Protein AF-A0A179I019-F1 (afdb_monomer_lite)

Structure (mmCIF, N/CA/C/O backbone):
data_AF-A0A179I019-F1
#
_entry.id   AF-A0A179I019-F1
#
loop_
_atom_site.group_PDB
_atom_site.id
_atom_site.type_symbol
_atom_site.label_atom_id
_atom_site.label_alt_id
_atom_site.label_comp_id
_atom_site.label_asym_id
_atom_site.label_entity_id
_atom_site.label_seq_id
_atom_site.pdbx_PDB_ins_code
_atom_site.Cartn_x
_atom_site.Cartn_y
_atom_site.Cartn_z
_atom_site.occupancy
_atom_site.B_iso_or_equiv
_atom_site.auth_seq_id
_atom_site.auth_comp_id
_atom_site.auth_asym_id
_atom_site.auth_atom_id
_atom_site.pdbx_PDB_model_num
ATOM 1 N N . MET A 1 1 ? 27.770 -12.906 -38.111 1.00 43.53 1 MET A N 1
ATOM 2 C CA . MET A 1 1 ? 27.204 -13.434 -36.850 1.00 43.53 1 MET A CA 1
ATOM 3 C C . MET A 1 1 ? 27.017 -12.252 -35.909 1.00 43.53 1 MET A C 1
ATOM 5 O O . MET A 1 1 ? 28.017 -11.689 -35.494 1.00 43.53 1 MET A O 1
ATOM 9 N N . PHE A 1 2 ? 25.784 -11.822 -35.631 1.00 45.56 2 PHE A N 1
ATOM 10 C CA . PHE A 1 2 ? 25.516 -10.719 -34.698 1.00 45.56 2 PHE A CA 1
ATOM 11 C C . PHE A 1 2 ? 24.887 -11.295 -33.429 1.00 45.56 2 PHE A C 1
ATOM 13 O O . PHE A 1 2 ? 23.829 -11.919 -33.486 1.00 45.56 2 PHE A O 1
ATOM 20 N N . ARG A 1 3 ? 25.573 -11.149 -32.290 1.00 48.78 3 ARG A N 1
ATOM 21 C CA . ARG A 1 3 ? 25.025 -11.484 -30.972 1.00 48.78 3 ARG A CA 1
ATOM 22 C C . ARG A 1 3 ? 24.175 -10.308 -30.501 1.00 48.78 3 ARG A C 1
ATOM 24 O O . ARG A 1 3 ? 24.716 -9.250 -30.204 1.00 48.78 3 ARG A O 1
ATOM 31 N N . PHE A 1 4 ? 22.865 -10.505 -30.406 1.00 51.91 4 PHE A N 1
ATOM 32 C CA . PHE A 1 4 ? 21.991 -9.600 -29.668 1.00 51.91 4 PHE A CA 1
ATOM 33 C C . PHE A 1 4 ? 22.198 -9.855 -28.171 1.00 51.91 4 PHE A C 1
ATOM 35 O O . PHE A 1 4 ? 21.738 -10.866 -27.640 1.00 51.91 4 PHE A O 1
ATOM 42 N N . THR A 1 5 ? 22.913 -8.970 -27.479 1.00 55.19 5 THR A N 1
ATOM 43 C CA . THR A 1 5 ? 22.813 -8.893 -26.020 1.00 55.19 5 THR A CA 1
ATOM 44 C C . THR A 1 5 ? 21.423 -8.350 -25.702 1.00 55.19 5 THR A C 1
ATOM 46 O O . THR A 1 5 ? 21.036 -7.283 -26.178 1.00 55.19 5 THR A O 1
ATOM 49 N N . LYS A 1 6 ? 20.616 -9.103 -24.943 1.00 61.12 6 LYS A N 1
ATOM 50 C CA . LYS A 1 6 ? 19.400 -8.529 -24.352 1.00 61.12 6 LYS A CA 1
ATOM 51 C C . LYS A 1 6 ? 19.850 -7.308 -23.535 1.00 61.12 6 LYS A C 1
ATOM 53 O O . LYS A 1 6 ? 20.806 -7.471 -22.773 1.00 61.12 6 LYS A O 1
ATOM 58 N N . PRO A 1 7 ? 19.235 -6.121 -23.685 1.00 59.12 7 PRO A N 1
ATOM 59 C CA . PRO A 1 7 ? 19.553 -5.010 -22.799 1.00 59.12 7 PRO A CA 1
ATOM 60 C C . PRO A 1 7 ? 19.355 -5.497 -21.362 1.00 59.12 7 PRO A C 1
ATOM 62 O O . PRO A 1 7 ? 18.327 -6.103 -21.047 1.00 59.12 7 PRO A O 1
ATOM 65 N N . GLY A 1 8 ? 20.401 -5.357 -20.545 1.00 64.88 8 GLY A N 1
ATOM 66 C CA . GLY A 1 8 ? 20.355 -5.730 -19.138 1.00 64.88 8 GLY A CA 1
ATOM 67 C C . GLY A 1 8 ? 19.257 -4.933 -18.444 1.00 64.88 8 GLY A C 1
ATOM 68 O O . GLY A 1 8 ? 19.034 -3.772 -18.776 1.00 64.88 8 GLY A O 1
ATOM 69 N N . ARG A 1 9 ? 18.547 -5.571 -17.512 1.00 69.56 9 ARG A N 1
ATOM 70 C CA . ARG A 1 9 ? 17.563 -4.890 -16.668 1.00 69.56 9 ARG A CA 1
ATOM 71 C C . ARG A 1 9 ? 18.256 -3.753 -15.921 1.00 69.56 9 ARG A C 1
ATOM 73 O O . ARG A 1 9 ? 19.321 -3.979 -15.344 1.00 69.56 9 ARG A O 1
ATOM 80 N N . GLU A 1 10 ? 17.656 -2.566 -15.924 1.00 76.50 10 GLU A N 1
ATOM 81 C CA . GLU A 1 10 ? 18.196 -1.450 -15.152 1.00 76.50 10 GLU A CA 1
ATOM 82 C C . GLU A 1 10 ? 18.282 -1.817 -13.662 1.00 76.50 10 GLU A C 1
ATOM 84 O O . GLU A 1 10 ? 17.359 -2.449 -13.128 1.00 76.50 10 GLU A O 1
ATOM 89 N N . PRO A 1 11 ? 19.371 -1.435 -12.973 1.00 81.12 11 PRO A N 1
ATOM 90 C CA . PRO A 1 11 ? 19.433 -1.535 -11.526 1.00 81.12 11 PRO A CA 1
ATOM 91 C C . PRO A 1 11 ? 18.267 -0.777 -10.886 1.00 81.12 11 PRO A C 1
ATOM 93 O O . PRO A 1 11 ? 17.871 0.296 -11.339 1.00 81.12 11 PRO A O 1
ATOM 96 N N . PHE A 1 12 ? 17.727 -1.331 -9.810 1.00 84.75 12 PHE A N 1
ATOM 97 C CA . PHE A 1 12 ? 16.666 -0.717 -9.024 1.00 84.75 12 PHE A CA 1
ATOM 98 C C . PHE A 1 12 ? 16.957 -0.955 -7.545 1.00 84.75 12 PHE A C 1
ATOM 100 O O . PHE A 1 12 ? 17.591 -1.947 -7.178 1.00 84.75 12 PHE A O 1
ATOM 107 N N . GLU A 1 13 ? 16.491 -0.042 -6.704 1.00 89.31 13 GLU A N 1
ATOM 108 C CA . GLU A 1 13 ? 16.545 -0.207 -5.258 1.00 89.31 13 GLU A CA 1
ATOM 109 C C . GLU A 1 13 ? 15.359 -1.060 -4.803 1.00 89.31 13 GLU A C 1
ATOM 111 O O . GLU A 1 13 ? 14.210 -0.787 -5.158 1.00 89.31 13 GLU A O 1
ATOM 116 N N . LEU A 1 14 ? 15.640 -2.115 -4.037 1.00 91.38 14 LEU A N 1
ATOM 117 C CA . LEU A 1 14 ? 14.619 -2.976 -3.454 1.00 91.38 14 LEU A CA 1
ATOM 118 C C . LEU A 1 14 ? 14.540 -2.719 -1.953 1.00 91.38 14 LEU A C 1
ATOM 120 O O . LEU A 1 14 ? 15.478 -3.018 -1.218 1.00 91.38 14 LEU A O 1
ATOM 124 N N . ASN A 1 15 ? 13.389 -2.223 -1.507 1.00 92.19 15 ASN A N 1
ATOM 125 C CA . ASN A 1 15 ? 13.055 -2.116 -0.096 1.00 92.19 15 ASN A CA 1
ATOM 126 C C . ASN A 1 15 ? 11.963 -3.139 0.246 1.00 92.19 15 ASN A C 1
ATOM 128 O O . ASN A 1 15 ? 10.917 -3.171 -0.403 1.00 92.19 15 ASN A O 1
ATOM 132 N N . ILE A 1 16 ? 12.219 -3.978 1.249 1.00 92.50 16 ILE A N 1
ATOM 133 C CA . ILE A 1 16 ? 11.246 -4.925 1.803 1.00 92.50 16 ILE A CA 1
ATOM 134 C C . ILE A 1 16 ? 11.035 -4.533 3.260 1.00 92.50 16 ILE A C 1
ATOM 136 O O . ILE A 1 16 ? 12.003 -4.373 4.001 1.00 92.50 16 ILE A O 1
ATOM 140 N N . THR A 1 17 ? 9.777 -4.385 3.664 1.00 94.12 17 THR A N 1
ATOM 141 C CA . THR A 1 17 ? 9.414 -4.047 5.039 1.00 94.12 17 THR A CA 1
ATOM 142 C C . THR A 1 17 ? 8.209 -4.853 5.505 1.00 94.12 17 THR A C 1
ATOM 144 O O . THR A 1 17 ? 7.261 -5.091 4.749 1.00 94.12 17 THR A O 1
ATOM 147 N N . GLU A 1 18 ? 8.249 -5.269 6.766 1.00 94.19 18 GLU A N 1
ATOM 148 C CA . GLU A 1 18 ? 7.133 -5.919 7.456 1.00 94.19 18 GLU A CA 1
ATOM 149 C C . GLU A 1 18 ? 6.261 -4.899 8.197 1.00 94.19 18 GLU A C 1
ATOM 151 O O . GLU A 1 18 ? 5.066 -5.134 8.403 1.00 94.19 18 GLU A O 1
ATOM 156 N N . ASP A 1 19 ? 6.816 -3.726 8.514 1.00 94.62 19 ASP A N 1
ATOM 157 C CA . ASP A 1 19 ? 6.100 -2.659 9.202 1.00 94.62 19 ASP A CA 1
ATOM 158 C C . ASP A 1 19 ? 4.905 -2.162 8.370 1.00 94.62 19 ASP A C 1
ATOM 160 O O . ASP A 1 19 ? 4.894 -2.241 7.132 1.00 94.62 19 ASP A O 1
ATOM 164 N N . PRO A 1 20 ? 3.816 -1.704 9.010 1.00 94.06 20 PRO A N 1
ATOM 165 C CA . PRO A 1 20 ? 2.722 -1.047 8.308 1.00 94.06 20 PRO A CA 1
ATOM 166 C C . PRO A 1 20 ? 3.184 0.268 7.673 1.00 94.06 20 PRO A C 1
ATOM 168 O O . PRO A 1 20 ? 3.951 1.003 8.296 1.00 94.06 20 PRO A O 1
ATOM 171 N N . PRO A 1 21 ? 2.675 0.621 6.477 1.00 95.62 21 PRO A N 1
ATOM 172 C CA . PRO A 1 21 ? 2.959 1.924 5.893 1.00 95.62 21 PRO A CA 1
ATOM 173 C C . PRO A 1 21 ? 2.462 3.069 6.785 1.00 95.62 21 PRO A C 1
ATOM 175 O O . PRO A 1 21 ? 1.549 2.918 7.606 1.00 95.62 21 PRO A O 1
ATOM 178 N N . THR A 1 22 ? 3.006 4.264 6.592 1.00 97.06 22 THR A N 1
ATOM 179 C CA . THR A 1 22 ? 2.411 5.469 7.178 1.00 97.06 22 THR A CA 1
ATOM 180 C C . THR A 1 22 ? 1.068 5.779 6.509 1.00 97.06 22 THR A C 1
ATOM 182 O O . THR A 1 22 ? 0.756 5.295 5.420 1.00 97.06 22 THR A O 1
ATOM 185 N N . THR A 1 23 ? 0.235 6.602 7.150 1.00 97.44 23 THR A N 1
ATOM 186 C CA . THR A 1 23 ? -1.042 7.037 6.555 1.00 97.44 23 THR A CA 1
ATOM 187 C C . THR A 1 23 ? -0.831 7.726 5.202 1.00 97.44 23 THR A C 1
ATOM 189 O O . THR A 1 23 ? -1.580 7.457 4.267 1.00 97.44 23 THR A O 1
ATOM 192 N N . ASP A 1 24 ? 0.202 8.560 5.084 1.00 97.94 24 ASP A N 1
ATOM 193 C CA . ASP A 1 24 ? 0.499 9.316 3.861 1.00 97.94 24 ASP A CA 1
ATOM 194 C C . ASP A 1 24 ? 0.975 8.394 2.727 1.00 97.94 24 ASP A C 1
ATOM 196 O O . ASP A 1 24 ? 0.619 8.580 1.560 1.00 97.94 24 ASP A O 1
ATOM 200 N N . GLN A 1 25 ? 1.717 7.335 3.072 1.00 97.50 25 GLN A N 1
ATOM 201 C CA . GLN A 1 25 ? 2.060 6.275 2.125 1.00 97.50 25 GLN A CA 1
ATOM 202 C C . GLN A 1 25 ? 0.806 5.542 1.640 1.00 97.50 25 GLN A C 1
ATOM 204 O O . GLN A 1 25 ? 0.665 5.327 0.438 1.00 97.50 25 GLN A O 1
ATOM 209 N N . VAL A 1 26 ? -0.134 5.204 2.533 1.00 97.88 26 VAL A N 1
ATOM 210 C CA . VAL A 1 26 ? -1.409 4.585 2.128 1.00 97.88 26 VAL A CA 1
ATOM 211 C C . VAL A 1 26 ? -2.206 5.509 1.215 1.00 97.88 26 VAL A C 1
ATOM 213 O O . VAL A 1 26 ? -2.708 5.045 0.198 1.00 97.88 26 VAL A O 1
ATOM 216 N N . GLN A 1 27 ? -2.289 6.804 1.520 1.00 98.06 27 GLN A N 1
ATOM 217 C CA . GLN A 1 27 ? -2.976 7.764 0.656 1.00 98.06 27 GLN A CA 1
ATOM 218 C C . GLN A 1 27 ? -2.370 7.787 -0.755 1.00 98.06 27 GLN A C 1
ATOM 220 O O . GLN A 1 27 ? -3.090 7.670 -1.744 1.00 98.06 27 GLN A O 1
ATOM 225 N N . THR A 1 28 ? -1.041 7.846 -0.847 1.00 98.19 28 THR A N 1
ATOM 226 C CA . THR A 1 28 ? -0.324 7.797 -2.130 1.00 98.19 28 THR A CA 1
ATOM 227 C C . THR A 1 28 ? -0.615 6.499 -2.897 1.00 98.19 28 THR A C 1
ATOM 229 O O . THR A 1 28 ? -0.948 6.536 -4.080 1.00 98.19 28 THR A O 1
ATOM 232 N N . ILE A 1 29 ? -0.566 5.348 -2.217 1.00 98.00 29 ILE A N 1
ATOM 233 C CA . ILE A 1 29 ? -0.865 4.031 -2.804 1.00 98.00 29 ILE A CA 1
ATOM 234 C C . ILE A 1 29 ? -2.298 3.970 -3.346 1.00 98.00 29 ILE A C 1
ATOM 236 O O . ILE A 1 29 ? -2.517 3.450 -4.440 1.00 98.00 29 ILE A O 1
ATOM 240 N N . LEU A 1 30 ? -3.278 4.493 -2.602 1.00 97.81 30 LEU A N 1
ATOM 241 C CA . LEU A 1 30 ? -4.676 4.532 -3.040 1.00 97.81 30 LEU A CA 1
ATOM 242 C C . LEU A 1 30 ? -4.835 5.367 -4.319 1.00 97.81 30 LEU A C 1
ATOM 244 O O . LEU A 1 30 ? -5.568 4.961 -5.223 1.00 97.81 30 LEU A O 1
ATOM 248 N N . GLY A 1 31 ? -4.077 6.461 -4.437 1.00 97.06 31 GLY A N 1
ATOM 249 C CA . GLY A 1 31 ? -3.975 7.245 -5.667 1.00 97.06 31 GLY A CA 1
ATOM 250 C C . GLY A 1 31 ? -3.435 6.439 -6.854 1.00 97.06 31 GLY A C 1
ATOM 251 O O . GLY A 1 31 ? -3.979 6.531 -7.951 1.00 97.06 31 GLY A O 1
ATOM 252 N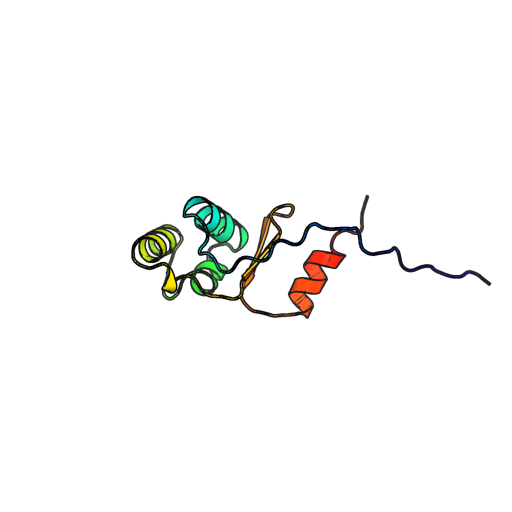 N . TYR A 1 32 ? -2.418 5.598 -6.639 1.00 96.81 32 TYR A N 1
ATOM 253 C CA . TYR A 1 32 ? -1.819 4.766 -7.694 1.00 96.81 32 TYR A CA 1
ATOM 254 C C . TYR A 1 32 ? -2.744 3.661 -8.209 1.00 96.81 32 TYR A C 1
ATOM 256 O O . TYR A 1 32 ? -2.709 3.325 -9.393 1.00 96.81 32 TYR A O 1
ATOM 264 N N . VAL A 1 33 ? -3.560 3.064 -7.337 1.00 95.00 33 VAL A N 1
ATOM 265 C CA . VAL A 1 33 ? -4.460 1.966 -7.733 1.00 95.00 33 VAL A CA 1
ATOM 266 C C . VAL A 1 33 ? -5.817 2.446 -8.249 1.00 95.00 33 VAL A C 1
ATOM 268 O O . VAL A 1 33 ? -6.537 1.675 -8.890 1.00 95.00 33 VAL A O 1
ATOM 271 N N . GLY A 1 34 ? -6.178 3.700 -7.963 1.00 94.50 34 GLY A N 1
ATOM 272 C CA . GLY A 1 34 ? -7.475 4.278 -8.292 1.00 94.50 34 GLY A CA 1
ATOM 273 C C . GLY A 1 34 ? -8.649 3.586 -7.589 1.00 94.50 34 GLY A C 1
ATOM 274 O O . GLY A 1 34 ? -8.496 2.616 -6.846 1.00 94.50 34 GLY A O 1
ATOM 275 N N . THR A 1 35 ? -9.868 4.062 -7.854 1.00 92.75 35 THR A N 1
ATOM 276 C CA . THR A 1 35 ? -11.093 3.612 -7.161 1.00 92.75 35 THR A CA 1
ATOM 277 C C . THR A 1 35 ? -11.325 2.100 -7.239 1.00 92.75 35 THR A C 1
ATOM 279 O O . THR A 1 35 ? -11.710 1.485 -6.248 1.00 92.75 35 THR A O 1
ATOM 282 N N . GLY A 1 36 ? -11.030 1.4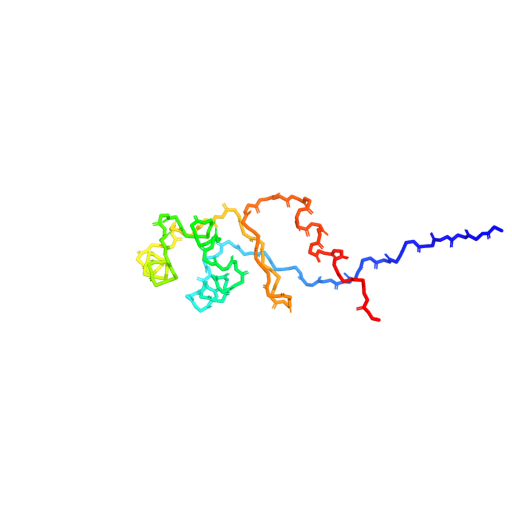77 -8.385 1.00 93.19 36 GLY A N 1
ATOM 283 C CA . GLY A 1 36 ? -11.195 0.033 -8.590 1.00 93.19 36 GLY A CA 1
ATOM 284 C C . GLY A 1 36 ? -10.189 -0.847 -7.837 1.00 93.19 36 GLY A C 1
ATOM 285 O O . GLY A 1 36 ? -10.399 -2.055 -7.719 1.00 93.19 36 GLY A O 1
ATOM 286 N N . GLY A 1 37 ? -9.094 -0.272 -7.333 1.00 94.25 37 GLY A N 1
ATOM 287 C CA . GLY A 1 37 ? -8.071 -0.992 -6.579 1.00 94.25 37 GLY A CA 1
ATOM 288 C C . GLY A 1 37 ? -8.185 -0.850 -5.063 1.00 94.25 37 GLY A C 1
ATOM 289 O O . GLY A 1 37 ? -7.563 -1.625 -4.342 1.00 94.25 37 GLY A O 1
ATOM 290 N N . ILE A 1 38 ? -9.001 0.082 -4.563 1.00 97.00 38 ILE A N 1
ATOM 291 C CA . ILE A 1 38 ? -9.077 0.430 -3.135 1.00 97.00 38 ILE A CA 1
ATOM 292 C C . ILE A 1 38 ? -9.356 -0.790 -2.254 1.00 97.00 38 ILE A C 1
ATOM 294 O O . ILE A 1 38 ? -8.635 -1.031 -1.287 1.00 97.00 38 ILE A O 1
ATOM 298 N N . SER A 1 39 ? -10.349 -1.607 -2.610 1.00 96.31 39 SER A N 1
ATOM 299 C CA . SER A 1 39 ? -10.726 -2.790 -1.827 1.00 96.31 39 SER A CA 1
ATOM 300 C C . SER A 1 39 ? -9.677 -3.908 -1.856 1.00 96.31 39 SER A C 1
ATOM 302 O O . SER A 1 39 ? -9.757 -4.838 -1.054 1.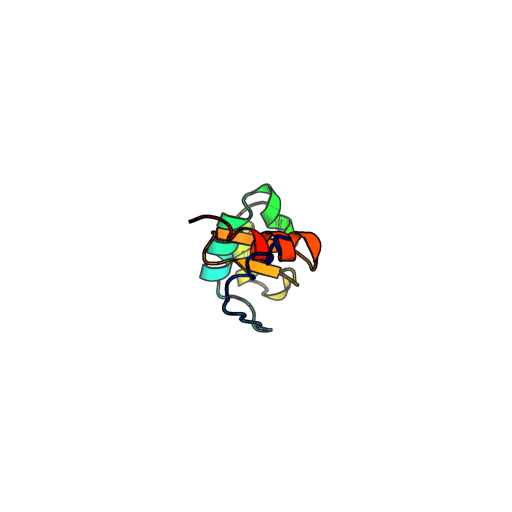00 96.31 39 SER A O 1
ATOM 304 N N . LYS A 1 40 ? -8.714 -3.842 -2.787 1.00 95.94 40 LYS A N 1
ATOM 305 C CA . LYS A 1 40 ? -7.555 -4.745 -2.858 1.00 95.94 40 LYS A CA 1
ATOM 306 C C . LYS A 1 40 ? -6.401 -4.278 -1.969 1.00 95.94 40 LYS A C 1
ATOM 308 O O . LYS A 1 40 ? -5.523 -5.080 -1.682 1.00 95.94 40 LYS A O 1
ATOM 313 N N . ILE A 1 41 ? -6.411 -3.014 -1.541 1.00 97.31 41 ILE A N 1
ATOM 314 C CA . ILE A 1 41 ? -5.419 -2.435 -0.626 1.00 97.31 41 ILE A CA 1
ATOM 315 C C . ILE A 1 41 ? -5.941 -2.434 0.806 1.00 97.31 41 ILE A C 1
ATOM 317 O O . ILE A 1 41 ? -5.238 -2.870 1.709 1.00 97.31 41 ILE A O 1
ATOM 321 N N . ILE A 1 42 ? -7.177 -1.976 1.021 1.00 98.00 42 ILE A N 1
ATOM 322 C CA . ILE A 1 42 ? -7.809 -1.937 2.341 1.00 98.00 42 ILE A CA 1
ATOM 323 C C . ILE A 1 42 ? -9.057 -2.818 2.350 1.00 98.00 42 ILE A C 1
ATOM 325 O O . ILE A 1 42 ? -10.014 -2.605 1.599 1.00 98.00 42 ILE A O 1
ATOM 329 N N . LYS A 1 43 ? -9.076 -3.797 3.254 1.00 97.12 43 LYS A N 1
ATOM 330 C CA . LYS A 1 43 ? -10.172 -4.750 3.414 1.00 97.12 43 LYS A CA 1
ATOM 331 C C . LYS A 1 43 ? -11.492 -4.034 3.706 1.00 97.12 43 LYS A C 1
ATOM 333 O O . LYS A 1 43 ? -11.648 -3.353 4.719 1.00 97.12 43 LYS A O 1
ATOM 338 N N . GLY A 1 44 ? -12.474 -4.256 2.833 1.00 95.12 44 GLY A N 1
ATOM 339 C CA . GLY A 1 44 ? -13.839 -3.753 2.998 1.00 95.12 44 GLY A CA 1
ATOM 340 C C . GLY A 1 44 ? -14.007 -2.250 2.763 1.00 95.12 44 GLY A C 1
ATOM 341 O O . GLY A 1 44 ? -15.087 -1.729 3.039 1.00 95.12 44 GLY A O 1
ATOM 342 N N . ALA A 1 45 ? -12.974 -1.564 2.266 1.00 97.50 45 ALA A N 1
ATOM 343 C CA . ALA A 1 45 ? -13.066 -0.158 1.911 1.00 97.50 45 ALA A CA 1
ATOM 344 C C . ALA A 1 45 ? -13.856 0.051 0.613 1.00 97.50 45 ALA A C 1
ATOM 346 O O . ALA A 1 45 ? -13.717 -0.715 -0.343 1.00 97.50 45 ALA A O 1
ATOM 347 N N . ARG A 1 46 ? -14.679 1.102 0.593 1.00 95.81 46 ARG A N 1
ATOM 348 C CA . ARG A 1 46 ? -15.526 1.469 -0.559 1.00 95.81 46 ARG A CA 1
ATOM 349 C C . ARG A 1 46 ? -14.954 2.613 -1.388 1.00 95.81 46 ARG A C 1
ATOM 351 O O . ARG A 1 46 ? -15.164 2.671 -2.593 1.00 95.81 46 ARG A O 1
ATOM 358 N N . ASP A 1 47 ? -14.252 3.514 -0.720 1.00 97.12 47 ASP A N 1
ATOM 359 C CA . ASP A 1 47 ? -13.641 4.707 -1.286 1.00 97.12 47 ASP A CA 1
ATOM 360 C C . ASP A 1 47 ? -12.382 5.068 -0.486 1.00 97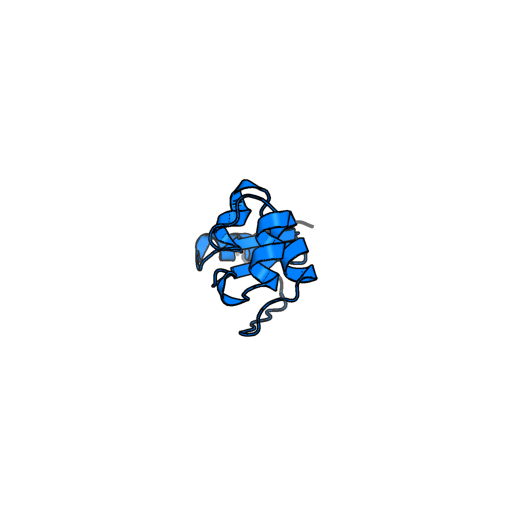.12 47 ASP A C 1
ATOM 362 O O . ASP A 1 47 ? -12.048 4.415 0.507 1.00 97.12 47 ASP A O 1
ATOM 366 N N . GLU A 1 48 ? -11.656 6.092 -0.932 1.00 97.25 48 GLU A N 1
ATOM 367 C CA . GLU A 1 48 ? -10.367 6.475 -0.350 1.00 97.25 48 GLU A CA 1
ATOM 368 C C . GLU A 1 48 ? -10.513 6.972 1.094 1.00 97.25 48 GLU A C 1
ATOM 370 O O . GLU A 1 48 ? -9.696 6.656 1.961 1.00 97.25 48 GLU A O 1
ATOM 375 N N . LYS A 1 49 ? -11.593 7.703 1.389 1.00 97.44 49 LYS A N 1
ATOM 376 C CA . LYS A 1 49 ? -11.850 8.243 2.726 1.00 97.44 49 LYS A CA 1
ATOM 377 C C . LYS A 1 49 ? -12.151 7.118 3.716 1.00 97.44 49 LYS A C 1
ATOM 379 O O . LYS A 1 49 ? -11.618 7.124 4.827 1.00 97.44 49 LYS A O 1
ATOM 384 N N . ASP A 1 50 ? -12.980 6.158 3.317 1.00 98.00 50 ASP A N 1
ATOM 385 C CA . ASP A 1 50 ? -13.283 4.952 4.089 1.00 98.00 50 ASP A CA 1
ATOM 386 C C . ASP A 1 50 ? -12.029 4.085 4.272 1.00 98.00 50 ASP A C 1
ATOM 388 O O . ASP A 1 50 ? -11.746 3.629 5.379 1.00 98.00 50 ASP A O 1
ATOM 392 N N . ALA A 1 51 ? -11.216 3.930 3.224 1.00 98.19 51 ALA A N 1
ATOM 393 C CA . ALA A 1 51 ? -9.947 3.210 3.278 1.00 98.19 51 ALA A CA 1
ATOM 394 C C . ALA A 1 51 ? -8.984 3.806 4.316 1.00 98.19 51 ALA A C 1
ATOM 396 O O . ALA A 1 51 ? -8.495 3.093 5.195 1.00 98.19 51 ALA A O 1
ATOM 397 N N . LEU A 1 52 ? -8.759 5.122 4.270 1.00 98.19 52 LEU A N 1
ATOM 398 C CA . LEU A 1 52 ? -7.889 5.816 5.221 1.00 98.19 52 L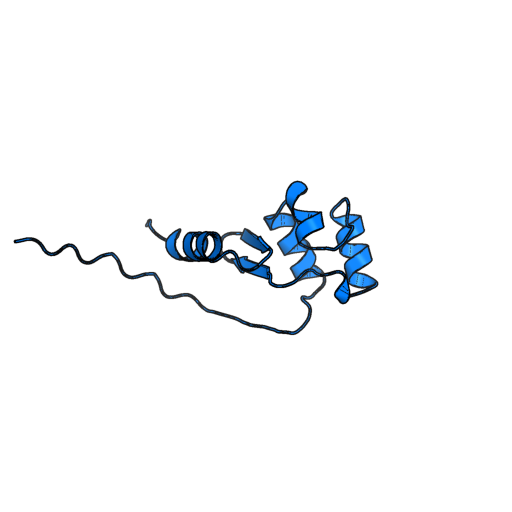EU A CA 1
ATOM 399 C C . LEU A 1 52 ? -8.429 5.755 6.649 1.00 98.19 52 LEU A C 1
ATOM 401 O O . LEU A 1 52 ? -7.650 5.606 7.591 1.00 98.19 52 LEU A O 1
ATOM 405 N N . LYS A 1 53 ? -9.750 5.860 6.828 1.00 98.25 53 LYS A N 1
ATOM 406 C CA . LYS A 1 53 ? -10.380 5.715 8.143 1.00 98.25 53 LYS A CA 1
ATOM 407 C C . LYS A 1 53 ? -10.114 4.323 8.724 1.00 98.25 53 LYS A C 1
ATOM 409 O O . LYS A 1 53 ? -9.570 4.226 9.821 1.00 98.25 53 LYS A O 1
ATOM 414 N N . ARG A 1 54 ? -10.411 3.263 7.966 1.00 98.19 54 ARG A N 1
ATOM 415 C CA . ARG A 1 54 ? -10.192 1.865 8.381 1.00 98.19 54 ARG A CA 1
ATOM 416 C C . ARG A 1 54 ? -8.731 1.582 8.705 1.00 98.19 54 ARG A C 1
ATOM 418 O O . ARG A 1 54 ? -8.445 0.946 9.711 1.00 98.19 54 ARG A O 1
ATOM 425 N N . PHE A 1 55 ? -7.810 2.107 7.899 1.00 98.12 55 PHE A N 1
ATOM 426 C CA . PHE A 1 55 ? -6.377 1.944 8.133 1.00 98.12 55 PHE A CA 1
ATOM 427 C C . PHE A 1 55 ? -5.884 2.635 9.410 1.00 98.12 55 PHE A C 1
ATOM 429 O O . PHE A 1 55 ? -4.951 2.164 10.065 1.00 98.12 55 PHE A O 1
ATOM 436 N N . LYS A 1 56 ? -6.479 3.777 9.771 1.00 97.50 56 LYS A N 1
ATOM 437 C CA . LYS A 1 56 ? -6.180 4.465 11.035 1.00 97.50 56 LYS A CA 1
ATOM 438 C C . LYS A 1 56 ? -6.735 3.705 12.237 1.00 97.50 56 LYS A C 1
ATOM 440 O O . LYS A 1 56 ? -6.078 3.677 13.269 1.00 97.50 56 LYS A O 1
ATOM 445 N N . GLU A 1 57 ? -7.908 3.093 12.091 1.00 97.56 57 GLU A N 1
ATOM 446 C CA . GLU A 1 57 ? -8.548 2.287 13.137 1.00 97.56 57 GLU A CA 1
ATOM 447 C C . GLU A 1 57 ? -7.838 0.942 13.352 1.00 97.56 57 GLU A C 1
ATOM 449 O O . GLU A 1 57 ? -7.671 0.509 14.488 1.00 97.56 57 GLU A O 1
ATOM 454 N N . SER A 1 58 ? -7.396 0.283 12.277 1.00 96.88 58 SER A N 1
ATOM 455 C CA . SER A 1 58 ? -6.672 -0.988 12.339 1.00 96.88 58 SER A CA 1
ATOM 456 C C . SER A 1 58 ? -5.710 -1.139 11.163 1.00 96.88 58 SER A C 1
ATOM 458 O O . SER A 1 58 ? -6.110 -1.136 9.995 1.00 96.88 58 SER A O 1
ATOM 460 N N . LYS A 1 59 ? -4.426 -1.347 11.475 1.00 95.25 59 LYS A N 1
ATOM 461 C CA . LYS A 1 59 ? -3.386 -1.628 10.474 1.00 95.25 59 LYS A CA 1
ATOM 462 C C . LYS A 1 59 ? -3.589 -2.976 9.780 1.00 95.25 59 LYS A C 1
ATOM 464 O O . LYS A 1 59 ? -3.197 -3.105 8.626 1.00 95.25 59 LYS A O 1
ATOM 469 N N . ASP A 1 60 ? -4.301 -3.907 10.413 1.00 95.81 60 ASP A N 1
ATOM 470 C CA . ASP A 1 60 ? -4.647 -5.220 9.847 1.00 95.81 60 ASP A CA 1
ATOM 471 C C . ASP A 1 60 ? -5.663 -5.128 8.703 1.00 95.81 60 ASP A C 1
ATOM 473 O O . ASP A 1 60 ? -5.877 -6.087 7.961 1.00 95.81 60 ASP A O 1
ATOM 477 N N . SER A 1 61 ? -6.308 -3.968 8.535 1.00 97.25 61 SER A N 1
ATOM 478 C CA . SER A 1 61 ? -7.138 -3.711 7.360 1.00 97.25 61 SER A CA 1
ATOM 479 C C . SER A 1 61 ? -6.313 -3.600 6.073 1.00 97.25 61 SER A C 1
ATOM 481 O O . SER A 1 61 ? -6.876 -3.788 4.995 1.00 97.25 61 SER A O 1
ATOM 483 N N . PHE A 1 62 ? -5.007 -3.328 6.165 1.00 97.50 62 PHE A N 1
ATOM 484 C CA . PHE A 1 62 ? -4.106 -3.269 5.019 1.00 97.50 62 PHE A CA 1
ATOM 485 C C . PHE A 1 62 ? -3.767 -4.673 4.514 1.00 97.50 62 PHE A C 1
ATOM 487 O O . PHE A 1 62 ? -3.191 -5.494 5.229 1.00 97.50 62 PHE A O 1
ATOM 494 N N . LEU A 1 63 ? -4.128 -4.944 3.264 1.00 96.75 63 LEU A N 1
ATOM 495 C CA . LEU A 1 63 ? -3.932 -6.232 2.620 1.00 96.75 63 LEU A CA 1
ATOM 496 C C . LEU A 1 63 ? -2.495 -6.363 2.112 1.00 96.75 63 LEU A C 1
ATOM 498 O O . LEU A 1 63 ? -1.957 -5.477 1.449 1.00 96.75 63 LEU A O 1
ATOM 502 N N . ARG A 1 64 ? -1.886 -7.504 2.428 1.00 94.75 64 ARG A N 1
ATOM 503 C CA . ARG A 1 64 ? -0.519 -7.872 2.054 1.00 94.75 64 ARG A CA 1
ATOM 504 C C . ARG A 1 64 ? -0.533 -9.210 1.299 1.00 94.75 64 ARG A C 1
ATOM 506 O O . ARG A 1 64 ? -1.444 -10.005 1.538 1.00 94.75 64 ARG A O 1
ATOM 513 N N . PRO A 1 65 ? 0.471 -9.496 0.450 1.00 94.56 65 PRO A N 1
ATOM 514 C CA . PRO A 1 65 ? 1.578 -8.613 0.066 1.00 94.56 65 PRO A CA 1
ATOM 515 C C . PRO A 1 65 ? 1.139 -7.474 -0.872 1.00 94.56 65 PRO A C 1
ATOM 517 O O . PRO A 1 65 ? 0.095 -7.551 -1.518 1.00 94.56 65 PRO A O 1
ATOM 520 N N . LEU A 1 66 ? 1.937 -6.404 -0.926 1.00 95.25 66 LEU A N 1
ATOM 521 C CA . LEU A 1 66 ? 1.770 -5.279 -1.849 1.00 95.25 66 LEU A CA 1
ATOM 522 C C . LEU A 1 66 ? 3.139 -4.894 -2.410 1.00 95.25 66 LEU A C 1
ATOM 524 O O . LEU A 1 66 ? 4.072 -4.660 -1.647 1.00 95.25 66 LEU A O 1
ATOM 528 N N . THR A 1 67 ? 3.238 -4.776 -3.730 1.00 94.88 67 THR A N 1
ATOM 529 C CA . THR A 1 67 ? 4.411 -4.197 -4.394 1.00 94.88 67 THR A CA 1
ATOM 530 C C . THR A 1 67 ? 4.087 -2.777 -4.840 1.00 94.88 67 THR A C 1
ATOM 532 O O . THR A 1 67 ? 3.056 -2.558 -5.475 1.00 94.88 67 THR A O 1
ATOM 535 N N . VAL A 1 68 ? 4.960 -1.816 -4.534 1.00 94.44 68 VAL A N 1
ATOM 536 C CA . VAL A 1 68 ? 4.794 -0.409 -4.927 1.00 94.44 68 VAL A CA 1
ATOM 537 C C . VAL A 1 68 ? 6.010 0.048 -5.722 1.00 94.44 68 VAL A C 1
ATOM 539 O O . VAL A 1 68 ? 7.144 -0.102 -5.277 1.00 94.44 68 VAL A O 1
ATOM 542 N N . ASP A 1 69 ? 5.762 0.621 -6.893 1.00 93.62 69 ASP A N 1
ATOM 543 C CA . ASP A 1 69 ? 6.732 1.383 -7.664 1.00 93.62 69 ASP A CA 1
ATOM 544 C C . ASP A 1 69 ? 6.480 2.874 -7.435 1.00 93.62 69 ASP A C 1
ATOM 546 O O . ASP A 1 69 ? 5.613 3.489 -8.064 1.00 93.62 69 ASP A O 1
ATOM 550 N N . TRP A 1 70 ? 7.248 3.440 -6.506 1.00 92.62 70 TRP A N 1
ATOM 551 C CA . TRP A 1 70 ? 7.175 4.854 -6.143 1.00 92.62 70 TRP A CA 1
ATOM 552 C C . TRP A 1 70 ? 7.616 5.788 -7.273 1.00 92.62 70 TRP A C 1
ATOM 554 O O . TRP A 1 70 ? 7.160 6.925 -7.325 1.00 92.62 70 TRP A O 1
ATOM 564 N N . ASN A 1 71 ? 8.466 5.318 -8.191 1.00 90.38 71 ASN A N 1
ATOM 565 C CA . ASN A 1 71 ? 8.985 6.146 -9.280 1.00 90.38 71 ASN A CA 1
ATOM 566 C C . ASN A 1 71 ? 7.963 6.297 -10.409 1.00 90.38 71 ASN A C 1
ATOM 568 O O . ASN A 1 71 ? 7.864 7.362 -11.009 1.00 90.38 71 ASN A O 1
ATOM 572 N N . ASN A 1 72 ? 7.200 5.238 -10.692 1.00 90.56 72 ASN A N 1
ATOM 573 C CA . ASN A 1 72 ? 6.227 5.216 -11.789 1.00 90.56 72 ASN A CA 1
ATOM 574 C C . ASN A 1 72 ? 4.769 5.340 -11.325 1.00 90.56 72 ASN A C 1
ATOM 576 O O . ASN A 1 72 ? 3.851 5.237 -12.138 1.00 90.56 72 ASN A O 1
ATOM 580 N N . GLY A 1 73 ? 4.543 5.534 -10.026 1.00 93.69 73 GLY A N 1
ATOM 581 C CA . GLY A 1 73 ? 3.215 5.749 -9.466 1.00 93.69 73 GLY A CA 1
ATOM 582 C C . GLY A 1 73 ? 2.282 4.550 -9.610 1.00 93.69 73 GLY A C 1
ATOM 583 O O . GLY A 1 73 ? 1.115 4.709 -9.968 1.00 93.69 73 GLY A O 1
ATOM 584 N N . LYS A 1 74 ? 2.796 3.338 -9.372 1.00 93.12 74 LYS A N 1
ATOM 585 C CA . LYS A 1 74 ? 2.039 2.093 -9.545 1.00 93.12 74 LYS A CA 1
ATOM 586 C C . LYS A 1 74 ? 2.092 1.236 -8.290 1.00 93.12 74 LYS A C 1
ATOM 588 O O . LYS A 1 74 ? 3.134 1.110 -7.660 1.00 93.12 74 LYS A O 1
ATOM 593 N N . ALA A 1 75 ? 0.984 0.581 -7.961 1.00 94.50 75 ALA A N 1
ATOM 594 C CA . ALA A 1 75 ? 0.936 -0.410 -6.894 1.00 94.50 75 ALA A CA 1
ATOM 595 C C . ALA A 1 75 ? 0.168 -1.658 -7.343 1.00 94.50 75 ALA A C 1
ATOM 597 O O . ALA A 1 75 ? -0.815 -1.566 -8.080 1.00 94.50 75 ALA A O 1
ATOM 598 N N . ILE A 1 76 ? 0.648 -2.829 -6.925 1.00 93.31 76 ILE A N 1
ATOM 599 C CA . ILE A 1 76 ? 0.130 -4.141 -7.322 1.00 93.31 76 ILE A CA 1
ATOM 600 C C . ILE A 1 76 ? -0.089 -4.975 -6.071 1.00 93.31 76 ILE A C 1
ATOM 602 O O . ILE A 1 76 ? 0.863 -5.316 -5.368 1.00 93.31 76 ILE A O 1
ATOM 606 N N . ALA A 1 77 ? -1.357 -5.270 -5.794 1.00 92.69 77 ALA A N 1
ATOM 607 C CA . ALA A 1 77 ? -1.760 -6.114 -4.679 1.00 92.69 77 ALA A CA 1
ATOM 608 C C . ALA A 1 77 ? -1.497 -7.592 -4.992 1.00 92.69 77 ALA A C 1
ATOM 610 O O . ALA A 1 77 ? -1.760 -8.052 -6.106 1.00 92.69 77 ALA A O 1
ATOM 611 N N . GLY A 1 78 ? -1.047 -8.335 -3.986 1.00 88.06 78 GLY A N 1
ATOM 612 C CA . GLY A 1 78 ? -0.705 -9.745 -4.107 1.00 88.06 78 GLY A CA 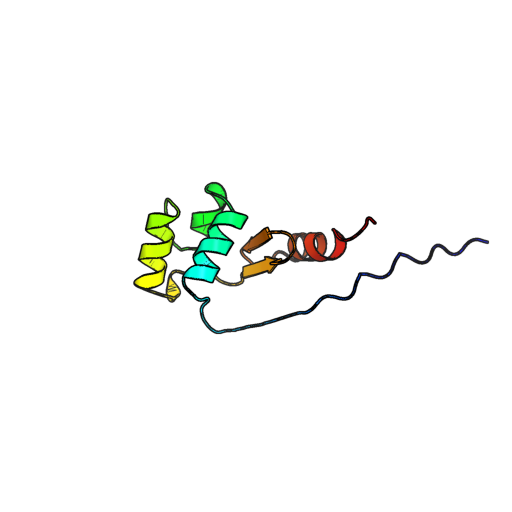1
ATOM 613 C C . GLY A 1 78 ? 0.711 -9.984 -4.631 1.00 88.06 78 GLY A C 1
ATOM 614 O O . GLY A 1 78 ? 1.560 -9.095 -4.662 1.00 88.06 78 GLY A O 1
ATOM 615 N N . ASP A 1 79 ? 0.961 -11.230 -5.006 1.00 84.56 79 ASP A N 1
ATOM 616 C CA . ASP A 1 79 ? 2.263 -11.803 -5.351 1.00 84.56 79 ASP A CA 1
ATOM 617 C C . ASP A 1 79 ? 2.352 -12.208 -6.831 1.00 84.56 79 ASP A C 1
ATOM 619 O O . ASP A 1 79 ? 3.139 -13.077 -7.204 1.00 84.56 79 ASP A O 1
ATOM 623 N N . ASN A 1 80 ? 1.557 -11.575 -7.703 1.00 88.25 80 ASN A N 1
ATOM 624 C CA . ASN A 1 80 ? 1.551 -11.888 -9.129 1.00 88.25 80 ASN A CA 1
ATOM 625 C C . ASN A 1 80 ? 2.904 -11.547 -9.775 1.00 88.25 80 ASN A C 1
ATOM 627 O O . ASN A 1 80 ? 3.156 -10.415 -10.198 1.00 88.25 80 ASN A O 1
ATOM 631 N N . GLU A 1 81 ? 3.750 -12.567 -9.904 1.00 86.94 81 GLU A N 1
ATOM 632 C CA . GLU A 1 81 ? 5.102 -12.458 -10.444 1.00 86.94 81 GLU A CA 1
ATOM 633 C C . GLU A 1 81 ? 5.117 -11.817 -11.835 1.00 86.94 81 GLU A C 1
ATOM 635 O O . GLU A 1 81 ? 5.939 -10.947 -12.108 1.00 86.94 81 GLU A O 1
ATOM 640 N N . SER A 1 82 ? 4.177 -12.177 -12.712 1.00 89.06 82 SER A N 1
ATOM 641 C CA . SER A 1 82 ? 4.123 -11.621 -14.069 1.00 89.06 82 SER A CA 1
ATOM 642 C C . SER A 1 82 ? 3.861 -10.116 -14.066 1.00 89.06 82 SER A C 1
ATOM 644 O O . SER A 1 82 ? 4.402 -9.386 -14.895 1.00 89.06 82 SER A O 1
ATOM 646 N N . GLU A 1 83 ? 3.028 -9.630 -13.149 1.00 86.31 83 GLU A N 1
ATOM 647 C CA . GLU A 1 83 ? 2.765 -8.201 -13.003 1.00 86.31 83 GLU A CA 1
ATOM 648 C C . GLU A 1 83 ? 3.942 -7.449 -12.376 1.00 86.31 83 GLU A C 1
ATOM 650 O O . GLU A 1 83 ? 4.296 -6.362 -12.844 1.00 86.31 83 GLU A O 1
ATOM 655 N N . ILE A 1 84 ? 4.599 -8.060 -11.390 1.00 86.44 84 ILE A N 1
ATOM 656 C CA . ILE A 1 84 ? 5.814 -7.532 -10.767 1.00 86.44 84 ILE A CA 1
ATOM 657 C C . ILE A 1 84 ? 6.939 -7.441 -11.810 1.00 86.44 84 ILE A C 1
ATOM 659 O O . ILE A 1 84 ? 7.545 -6.386 -11.986 1.00 86.44 84 ILE A O 1
ATOM 663 N N . LEU A 1 85 ? 7.167 -8.489 -12.605 1.00 85.62 85 LEU A N 1
ATOM 664 C CA . LEU A 1 85 ? 8.159 -8.489 -13.685 1.00 85.62 85 LEU A CA 1
ATOM 665 C C . LEU A 1 85 ? 7.856 -7.449 -14.770 1.00 85.62 85 LEU A C 1
ATOM 667 O O . LEU A 1 85 ? 8.788 -6.899 -15.356 1.00 85.62 85 LEU A O 1
ATOM 671 N N . LYS A 1 86 ? 6.582 -7.139 -15.043 1.00 85.31 86 LYS A N 1
ATOM 672 C CA . LYS A 1 86 ? 6.225 -6.060 -15.978 1.00 85.31 86 LYS A CA 1
ATOM 673 C C . LYS A 1 86 ? 6.676 -4.694 -15.474 1.00 85.31 86 LYS A C 1
ATOM 675 O O . LYS A 1 86 ? 7.187 -3.935 -16.284 1.00 85.31 86 LYS A O 1
ATOM 680 N N . ILE A 1 87 ? 6.529 -4.391 -14.180 1.00 82.31 87 ILE A N 1
ATOM 681 C CA . ILE A 1 87 ? 7.049 -3.138 -13.594 1.00 82.31 87 ILE A CA 1
ATOM 682 C C . ILE A 1 87 ? 8.552 -3.039 -13.849 1.00 82.31 87 ILE A C 1
ATOM 684 O O . ILE A 1 87 ? 9.060 -2.051 -14.366 1.00 82.31 87 ILE A O 1
ATOM 688 N N . LEU A 1 88 ? 9.250 -4.119 -13.531 1.00 80.06 88 LEU A N 1
ATOM 689 C CA . LEU A 1 88 ? 10.702 -4.169 -13.535 1.00 80.06 88 LEU A CA 1
ATOM 690 C C . LEU A 1 88 ? 11.310 -4.081 -14.939 1.00 80.06 88 LEU A C 1
ATOM 692 O O . LEU A 1 88 ? 12.443 -3.636 -15.092 1.00 80.06 88 LEU A O 1
ATOM 696 N N . ASN A 1 89 ? 10.559 -4.507 -15.954 1.00 77.94 89 ASN A N 1
ATOM 697 C CA . ASN A 1 89 ? 10.964 -4.464 -17.357 1.00 77.94 89 ASN A CA 1
ATOM 698 C C . ASN A 1 89 ? 10.354 -3.279 -18.128 1.00 77.94 89 ASN A C 1
ATOM 700 O O . ASN A 1 89 ? 10.686 -3.098 -19.297 1.00 77.94 89 ASN A O 1
ATOM 704 N N . ALA A 1 90 ? 9.461 -2.489 -17.514 1.00 66.25 90 ALA A N 1
ATOM 705 C CA . ALA A 1 90 ? 8.831 -1.332 -18.156 1.00 66.25 90 ALA A CA 1
ATOM 706 C C . ALA A 1 90 ? 9.825 -0.192 -18.418 1.00 66.25 90 ALA A C 1
ATOM 708 O O . ALA A 1 90 ? 9.590 0.627 -19.304 1.00 66.25 90 ALA A O 1
ATOM 709 N N . LYS A 1 91 ? 10.964 -0.176 -17.712 1.00 60.75 91 LYS A N 1
ATOM 710 C CA . LYS A 1 91 ? 12.102 0.689 -18.025 1.00 60.75 91 LYS A CA 1
ATOM 711 C C . LYS A 1 91 ? 12.859 0.167 -19.245 1.00 60.75 91 LYS A C 1
ATOM 713 O O . LYS A 1 91 ? 13.923 -0.438 -19.152 1.00 60.75 91 LYS A O 1
ATOM 718 N N . LYS A 1 92 ? 12.263 0.363 -20.412 1.00 53.31 92 LYS A N 1
ATOM 719 C CA . LYS A 1 92 ? 12.949 0.283 -21.694 1.00 53.31 92 LYS A CA 1
ATOM 720 C C . LYS A 1 92 ? 12.431 1.444 -22.525 1.00 53.31 92 LYS A C 1
ATOM 722 O O . LYS A 1 92 ? 11.409 1.272 -23.177 1.00 53.31 92 LYS A O 1
ATOM 727 N N . ASN A 1 93 ? 13.070 2.602 -22.364 1.00 46.22 93 ASN A N 1
ATOM 728 C CA . ASN A 1 93 ? 13.189 3.741 -23.287 1.00 46.22 93 ASN A CA 1
ATOM 729 C C . ASN A 1 93 ? 13.542 4.986 -22.453 1.00 46.22 93 ASN A C 1
ATOM 731 O O . ASN A 1 93 ? 12.680 5.502 -21.746 1.00 46.22 93 ASN A O 1
ATOM 735 N N . ASP A 1 94 ? 14.819 5.373 -22.436 1.00 43.03 94 ASP A N 1
ATOM 736 C CA . ASP A 1 94 ? 15.344 6.479 -23.254 1.00 43.03 94 ASP A CA 1
ATOM 737 C C . ASP A 1 94 ? 16.859 6.307 -23.470 1.00 43.03 94 ASP A C 1
ATOM 739 O O . ASP A 1 94 ? 17.548 5.843 -22.532 1.00 43.03 94 ASP A O 1
#

pLDDT: mean 87.74, std 14.88, range [43.03, 98.25]

Sequence (94 aa):
MFRFTKPGREPFELNITEDPPTTDQVQTILGYVGTGGISKIIKGARDEKDALKRFKESKDSFLRPLTVDWNNGKAIAGDNESEILKILNAKKND

InterPro domains:
  IPR012882 Putative redox protein Fmp46 [PF07955] (9-78)
  IPR012882 Putative redox protein Fmp46 [PTHR28071] (5-92)
  IPR036249 Thioredoxin-like superfamily [SSF52833] (8-90)

Secondary structure (DSSP, 8-state):
----PPPPPPP-------SPPPHHHHHHHHHHH-GGGHHHHBTT--SHHHHHHHHHH-GGGB-S-EEEETTTTEEEES--HHHHHHHHH-----

Radius of gyration: 16.16 Å; chains: 1; bounding box: 43×23×50 Å

Organism: Cordyceps confragosa (NCBI:txid2714763)

Foldseek 3Di:
DDDDDDPDQDDDDDDDDPDQDDLVVLLLACVLCDQVCLCLQFPPANGSVSSSVNCVVDVVRGADDKDDDPPVSHIDRDDPVVVVVCVRRVPDDD